Protein AF-A0A0F8YP96-F1 (afdb_monomer_lite)

Radius of gyration: 16.81 Å; chains: 1; bounding box: 32×34×38 Å

Sequence (49 aa):
RRVGTDTDIAGCMLFLCGMGGAYVTGAVIPVSGGINVMSGPNIFEQALH

InterPro domains:
  IPR036291 NAD(P)-binding domain superfamily [SSF51735] (1-38)

Organism: NCBI:txid412755

pLDDT: mean 92.8, std 7.11, range [65.81, 98.44]

Structure (mmCIF, N/CA/C/O backbone):
data_AF-A0A0F8YP96-F1
#
_entry.id   AF-A0A0F8YP96-F1
#
loop_
_atom_site.group_PDB
_atom_site.id
_atom_site.type_symbol
_atom_site.label_atom_id
_atom_site.label_alt_id
_atom_site.label_comp_id
_atom_site.label_asym_id
_atom_site.label_entity_id
_atom_site.label_seq_id
_atom_site.pdbx_PDB_ins_code
_atom_site.Cartn_x
_atom_site.Cartn_y
_atom_site.Cartn_z
_atom_site.occupancy
_atom_site.B_iso_or_equiv
_atom_site.auth_seq_id
_atom_site.auth_comp_id
_atom_site.auth_asym_id
_atom_site.auth_atom_id
_atom_site.pdbx_PDB_model_num
ATOM 1 N N . ARG A 1 1 ? -3.543 18.789 6.474 1.00 67.56 1 ARG A N 1
ATOM 2 C CA . ARG A 1 1 ? -3.861 17.531 5.750 1.00 67.56 1 ARG A CA 1
ATOM 3 C C . ARG A 1 1 ? -4.087 17.879 4.281 1.00 67.56 1 ARG A C 1
ATOM 5 O O . ARG A 1 1 ? -4.729 18.893 4.048 1.00 67.56 1 ARG A O 1
ATOM 12 N N . ARG A 1 2 ? -3.531 17.121 3.323 1.00 89.25 2 ARG A N 1
ATOM 13 C CA . ARG A 1 2 ? -3.701 17.380 1.877 1.00 89.25 2 ARG A CA 1
ATOM 14 C C . ARG A 1 2 ? -4.677 16.388 1.247 1.00 89.25 2 ARG A C 1
ATOM 16 O O . ARG A 1 2 ? -4.802 15.271 1.748 1.00 89.25 2 ARG A O 1
ATOM 23 N N . VAL A 1 3 ? -5.330 16.799 0.164 1.00 93.25 3 VAL A N 1
ATOM 24 C CA . VAL A 1 3 ? -5.997 15.876 -0.764 1.00 93.25 3 VAL A CA 1
ATOM 25 C C . VAL A 1 3 ? -4.910 15.180 -1.583 1.00 93.25 3 VAL A C 1
ATOM 27 O O . VAL A 1 3 ? -3.927 15.821 -1.954 1.00 93.25 3 VAL A O 1
ATOM 30 N N . GLY A 1 4 ? -5.050 13.869 -1.778 1.00 94.62 4 GLY A N 1
ATOM 31 C CA . GLY A 1 4 ? -4.110 13.100 -2.589 1.00 94.62 4 GLY A CA 1
ATOM 32 C C . GLY A 1 4 ? -4.249 13.429 -4.074 1.00 94.62 4 GLY A C 1
ATOM 33 O O . GLY A 1 4 ? -5.324 13.823 -4.527 1.00 94.62 4 GLY A O 1
ATOM 34 N N . THR A 1 5 ? -3.167 13.256 -4.818 1.00 97.44 5 THR A N 1
ATOM 35 C CA . THR A 1 5 ? -3.132 13.394 -6.278 1.00 97.44 5 THR A CA 1
ATOM 36 C C . THR A 1 5 ? -2.957 12.030 -6.941 1.00 97.44 5 THR A C 1
ATOM 38 O O . THR A 1 5 ? -2.599 11.040 -6.302 1.00 97.44 5 THR A O 1
ATOM 41 N N . ASP A 1 6 ? -3.191 11.965 -8.246 1.00 98.00 6 ASP A N 1
ATOM 42 C CA . ASP A 1 6 ? -2.887 10.792 -9.072 1.00 98.00 6 ASP A CA 1
ATOM 43 C C . ASP A 1 6 ? -1.417 10.348 -8.945 1.00 98.00 6 ASP A C 1
ATOM 45 O O . ASP A 1 6 ? -1.122 9.151 -8.894 1.00 98.00 6 ASP A O 1
ATOM 49 N N . THR A 1 7 ? -0.497 11.301 -8.791 1.00 98.19 7 THR A N 1
ATOM 50 C CA . THR A 1 7 ? 0.929 11.033 -8.575 1.00 98.19 7 THR A CA 1
ATOM 51 C C . THR A 1 7 ? 1.230 10.287 -7.272 1.00 98.19 7 THR A C 1
ATOM 53 O O . THR A 1 7 ? 2.186 9.510 -7.245 1.00 98.19 7 THR A O 1
ATOM 56 N N . ASP A 1 8 ? 0.417 10.438 -6.216 1.00 97.38 8 ASP A N 1
ATOM 57 C CA . ASP A 1 8 ? 0.582 9.668 -4.973 1.00 97.38 8 ASP A CA 1
ATOM 58 C C . ASP A 1 8 ? 0.336 8.164 -5.232 1.00 97.38 8 ASP A C 1
ATOM 60 O O . ASP A 1 8 ? 1.070 7.305 -4.735 1.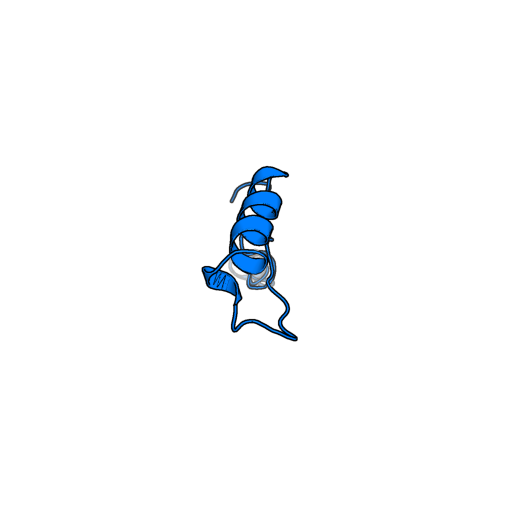00 97.38 8 ASP A O 1
ATOM 64 N N . ILE A 1 9 ? -0.659 7.834 -6.067 1.00 97.81 9 ILE A N 1
ATOM 65 C CA . ILE A 1 9 ? -0.942 6.453 -6.486 1.00 97.81 9 ILE A CA 1
ATOM 66 C C . ILE A 1 9 ? 0.143 5.943 -7.434 1.00 97.81 9 ILE A C 1
ATOM 68 O O . ILE A 1 9 ? 0.645 4.834 -7.247 1.00 97.81 9 ILE A O 1
ATOM 72 N N . ALA A 1 10 ? 0.552 6.751 -8.415 1.00 98.44 10 ALA A N 1
ATOM 73 C CA . ALA A 1 10 ? 1.608 6.381 -9.356 1.00 98.44 10 ALA A CA 1
ATOM 74 C C . ALA A 1 10 ? 2.929 6.055 -8.636 1.00 98.44 10 ALA A C 1
ATOM 76 O O . ALA A 1 10 ? 3.569 5.053 -8.950 1.00 98.44 10 ALA A O 1
ATOM 77 N N . GLY A 1 11 ? 3.305 6.835 -7.617 1.00 97.81 11 GLY A N 1
ATOM 78 C CA . GLY A 1 11 ? 4.474 6.546 -6.783 1.00 97.81 11 GLY A CA 1
ATOM 79 C C . GLY A 1 11 ? 4.371 5.203 -6.054 1.00 97.81 11 GLY A C 1
ATOM 80 O O . GLY A 1 11 ? 5.341 4.445 -6.012 1.00 97.81 11 GLY A O 1
ATOM 81 N N . CYS A 1 12 ? 3.185 4.859 -5.541 1.00 98.12 12 CYS A N 1
ATOM 82 C CA . CYS A 1 12 ? 2.939 3.553 -4.926 1.00 98.12 12 CYS A CA 1
ATOM 83 C C . CYS A 1 12 ? 3.078 2.405 -5.939 1.00 98.12 12 CYS A C 1
ATOM 85 O O . CYS A 1 12 ? 3.677 1.379 -5.618 1.00 98.12 12 CYS A O 1
ATOM 87 N N . MET A 1 13 ? 2.600 2.594 -7.173 1.00 98.25 13 MET A N 1
ATOM 88 C CA . MET A 1 13 ? 2.759 1.605 -8.244 1.00 98.25 13 MET A CA 1
ATOM 89 C C . MET A 1 13 ? 4.227 1.409 -8.628 1.00 98.25 13 MET A C 1
ATOM 91 O O . MET A 1 13 ? 4.662 0.274 -8.787 1.00 98.25 13 MET A O 1
ATOM 95 N N . LEU A 1 14 ? 5.017 2.483 -8.722 1.00 98.12 14 LEU A N 1
ATOM 96 C CA . LEU A 1 14 ? 6.456 2.379 -8.990 1.00 98.12 14 LEU A CA 1
ATOM 97 C C . LEU A 1 14 ? 7.197 1.599 -7.894 1.00 98.12 14 LEU A C 1
ATOM 99 O O . LEU A 1 14 ? 8.117 0.844 -8.199 1.00 98.12 14 LEU A O 1
ATOM 103 N N . PHE A 1 15 ? 6.790 1.745 -6.629 1.00 97.69 15 PHE A N 1
ATOM 104 C CA . PHE A 1 15 ? 7.311 0.929 -5.531 1.00 97.69 15 PHE A CA 1
ATOM 105 C C . PHE A 1 15 ? 6.894 -0.543 -5.667 1.00 97.69 15 PHE A C 1
ATOM 107 O O . PHE A 1 15 ? 7.765 -1.411 -5.701 1.00 97.69 15 PHE A O 1
ATOM 114 N N . LEU A 1 16 ? 5.586 -0.815 -5.764 1.00 98.12 16 LEU A N 1
ATOM 115 C CA . LEU A 1 16 ? 5.021 -2.171 -5.777 1.00 98.12 16 LEU A CA 1
ATOM 116 C C . LEU A 1 16 ? 5.462 -2.989 -6.994 1.00 98.12 16 LEU A C 1
ATOM 118 O O . LEU A 1 16 ? 5.779 -4.166 -6.861 1.00 98.12 16 LEU A O 1
ATOM 122 N N . CYS A 1 17 ? 5.496 -2.365 -8.168 1.00 97.31 17 CYS A N 1
ATOM 123 C CA . CYS A 1 17 ? 5.901 -3.009 -9.415 1.00 97.31 17 CYS A CA 1
ATOM 124 C C . CYS A 1 17 ? 7.419 -2.940 -9.654 1.00 97.31 17 CYS A C 1
ATOM 126 O O . CYS A 1 17 ? 7.916 -3.541 -10.605 1.00 97.31 17 CYS A O 1
ATOM 128 N N . GLY A 1 18 ? 8.153 -2.186 -8.833 1.00 97.50 18 GLY A N 1
ATOM 129 C CA . GLY A 1 18 ? 9.609 -2.101 -8.870 1.00 97.50 18 GLY A CA 1
ATOM 130 C C . GLY A 1 18 ? 10.285 -3.091 -7.919 1.00 97.50 18 GLY A C 1
ATOM 131 O O . GLY A 1 18 ? 9.644 -3.866 -7.212 1.00 97.50 18 GLY A O 1
ATOM 132 N N . MET A 1 19 ? 11.617 -3.019 -7.840 1.00 97.75 19 MET A N 1
ATOM 133 C CA . MET A 1 19 ? 12.407 -3.891 -6.954 1.00 97.75 19 MET A CA 1
ATOM 134 C C . MET A 1 19 ? 12.051 -3.737 -5.469 1.00 97.75 19 MET A C 1
ATOM 136 O O . MET A 1 19 ? 12.181 -4.695 -4.712 1.00 97.75 19 MET A O 1
ATOM 140 N N . GLY A 1 20 ? 11.582 -2.556 -5.048 1.00 96.75 20 GLY A N 1
ATOM 141 C CA . GLY A 1 20 ? 11.165 -2.311 -3.663 1.00 96.75 20 GLY A CA 1
ATOM 142 C C . GLY A 1 20 ? 9.973 -3.170 -3.223 1.00 96.75 20 GLY A C 1
ATOM 143 O O . GLY A 1 20 ? 9.876 -3.513 -2.048 1.00 96.75 20 GLY A O 1
ATOM 144 N N . GLY A 1 21 ? 9.104 -3.553 -4.163 1.00 97.81 21 GLY A N 1
ATOM 145 C CA . GLY A 1 21 ? 7.933 -4.396 -3.935 1.00 97.81 21 GLY A CA 1
ATOM 146 C C . GLY A 1 21 ? 8.160 -5.889 -4.174 1.00 97.81 21 GLY A C 1
ATOM 147 O O . GLY A 1 21 ? 7.228 -6.664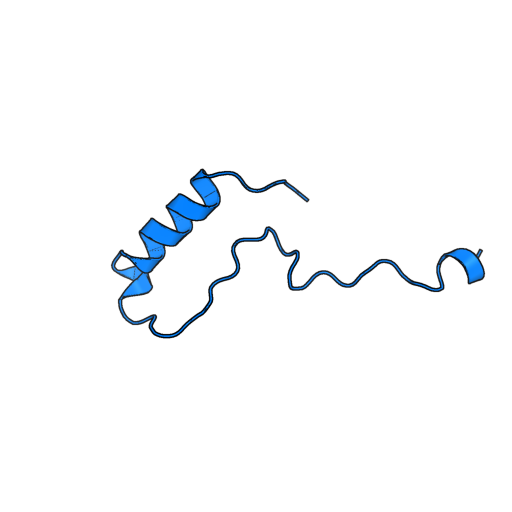 -3.991 1.00 97.81 21 GLY A O 1
ATOM 148 N N . ALA A 1 22 ? 9.371 -6.330 -4.540 1.00 98.25 22 ALA A N 1
ATOM 149 C CA . ALA A 1 22 ? 9.625 -7.695 -5.024 1.00 98.25 22 ALA A CA 1
ATOM 150 C C . ALA A 1 22 ? 9.244 -8.822 -4.039 1.00 98.25 22 ALA A C 1
ATOM 152 O O . ALA A 1 22 ? 9.027 -9.956 -4.458 1.00 98.25 22 ALA A O 1
ATOM 153 N N . TYR A 1 23 ? 9.159 -8.518 -2.741 1.00 97.44 23 TYR A N 1
ATOM 154 C CA . TYR A 1 23 ? 8.753 -9.467 -1.699 1.00 97.44 23 TYR A CA 1
ATOM 155 C C . TYR A 1 23 ? 7.431 -9.087 -1.008 1.00 97.44 23 TYR A C 1
ATOM 157 O O . TYR A 1 23 ? 7.081 -9.634 0.035 1.00 97.44 23 TYR A O 1
ATOM 165 N N . VAL A 1 24 ? 6.687 -8.135 -1.575 1.00 97.44 24 VAL A N 1
ATOM 166 C CA . VAL A 1 24 ? 5.384 -7.695 -1.072 1.00 97.44 24 VAL A CA 1
ATOM 167 C C . VAL A 1 24 ? 4.297 -8.366 -1.904 1.00 97.44 24 VAL A C 1
ATOM 169 O O . VAL A 1 24 ? 4.078 -8.026 -3.061 1.00 97.44 24 VAL A O 1
ATOM 172 N N . THR A 1 25 ? 3.593 -9.324 -1.307 1.00 96.56 25 THR A N 1
ATOM 173 C CA . THR A 1 25 ? 2.463 -10.015 -1.939 1.00 96.56 25 THR A CA 1
ATOM 174 C C . THR A 1 25 ? 1.324 -10.202 -0.943 1.00 96.56 25 THR A C 1
ATOM 176 O O . THR A 1 25 ? 1.555 -10.278 0.263 1.00 96.56 25 THR A O 1
ATOM 179 N N . GLY A 1 26 ? 0.082 -10.219 -1.434 1.00 97.69 26 GLY A N 1
ATOM 180 C CA . GLY A 1 26 ? -1.121 -10.371 -0.605 1.00 97.69 26 GLY A CA 1
ATOM 181 C C . GLY A 1 26 ? -1.410 -9.209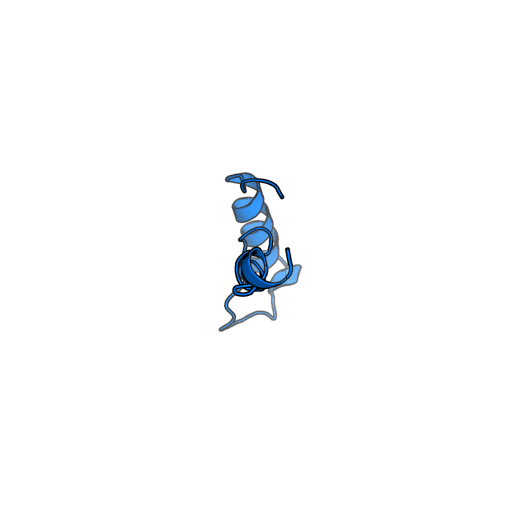 0.357 1.00 97.69 26 GLY A C 1
ATOM 182 O O . GLY A 1 26 ? -2.261 -9.344 1.232 1.00 97.69 26 GLY A O 1
ATOM 183 N N . ALA A 1 27 ? -0.715 -8.077 0.219 1.00 97.31 27 ALA A N 1
ATOM 184 C CA . ALA A 1 27 ? -0.847 -6.926 1.106 1.00 97.31 27 ALA A CA 1
ATOM 185 C C . ALA A 1 27 ? -1.797 -5.853 0.550 1.00 97.31 27 ALA A C 1
ATOM 187 O O . ALA A 1 27 ? -1.901 -5.654 -0.659 1.00 97.31 27 ALA A O 1
ATOM 188 N N . VAL A 1 28 ? -2.429 -5.103 1.457 1.00 96.31 28 VAL A N 1
ATOM 189 C CA . VAL A 1 28 ? -3.172 -3.871 1.150 1.00 96.31 28 VAL A CA 1
ATOM 190 C C . VAL A 1 28 ? -2.347 -2.681 1.633 1.00 96.31 28 VAL A C 1
ATOM 192 O O . VAL A 1 28 ? -2.021 -2.604 2.815 1.00 96.31 28 VAL A O 1
ATOM 195 N N . ILE A 1 29 ? -2.026 -1.745 0.734 1.00 95.56 29 ILE A N 1
ATOM 196 C CA . ILE A 1 29 ? -1.290 -0.513 1.059 1.00 95.56 29 ILE A CA 1
ATOM 197 C C . ILE A 1 29 ? -2.240 0.690 0.955 1.00 95.56 29 ILE A C 1
ATOM 199 O O . ILE A 1 29 ? -2.584 1.101 -0.154 1.00 95.56 29 ILE A O 1
ATOM 203 N N . PRO A 1 30 ? -2.676 1.286 2.081 1.00 95.69 30 PRO A N 1
ATOM 204 C CA . PRO A 1 30 ? -3.549 2.453 2.048 1.00 95.69 30 PRO A CA 1
ATOM 205 C C . PRO A 1 30 ? -2.789 3.722 1.637 1.00 95.69 30 PRO A C 1
ATOM 207 O O . PRO A 1 30 ? -1.925 4.208 2.366 1.00 95.69 30 PRO A O 1
ATOM 210 N N . VAL A 1 31 ? -3.173 4.325 0.510 1.00 96.62 31 VAL A N 1
ATOM 211 C CA . VAL A 1 31 ? -2.634 5.612 0.031 1.00 96.62 31 VAL A CA 1
ATOM 212 C C . VAL A 1 31 ? -3.691 6.704 0.2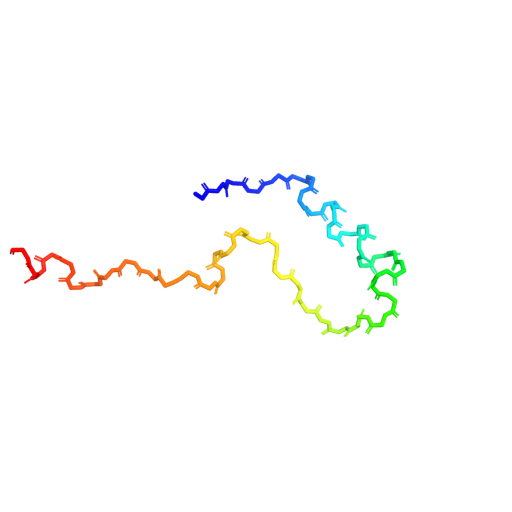06 1.00 96.62 31 VAL A C 1
ATOM 214 O O . VAL A 1 31 ? -4.304 7.178 -0.742 1.00 96.62 31 VAL A O 1
ATOM 217 N N . SER A 1 32 ? -3.978 7.057 1.461 1.00 93.69 32 SER A N 1
ATOM 218 C CA . SER A 1 32 ? -5.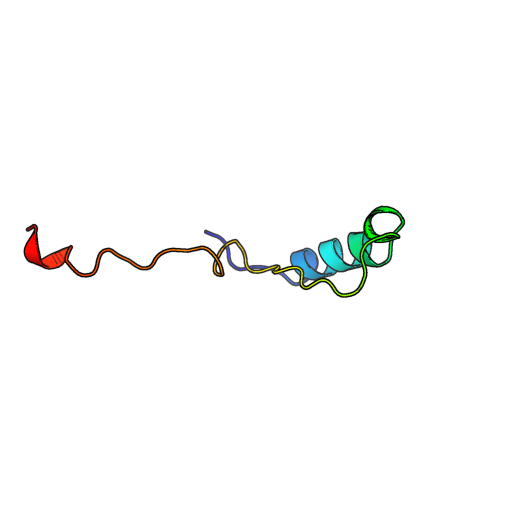144 7.890 1.814 1.00 93.69 32 SER A CA 1
ATOM 219 C C . SER A 1 32 ? -4.803 9.168 2.588 1.00 93.69 32 SER A C 1
ATOM 221 O O . SER A 1 32 ? -5.679 9.753 3.226 1.00 93.69 32 SER A O 1
ATOM 223 N N . GLY A 1 33 ? -3.525 9.550 2.669 1.00 92.75 33 GLY A N 1
ATOM 224 C CA . GLY A 1 33 ? -3.089 10.695 3.479 1.00 92.75 33 GLY A CA 1
ATOM 225 C C . GLY A 1 33 ? -3.386 10.558 4.982 1.00 92.75 33 GLY A C 1
ATOM 226 O O . GLY A 1 33 ? -3.624 11.562 5.649 1.00 92.75 33 GLY A O 1
ATOM 227 N N . GLY A 1 34 ? -3.428 9.326 5.506 1.00 92.31 34 GLY A N 1
ATOM 228 C CA . GLY A 1 34 ? -3.630 9.037 6.933 1.00 92.31 34 GLY A CA 1
ATOM 229 C C . GLY A 1 34 ? -5.083 8.847 7.381 1.00 92.31 34 GLY A C 1
ATOM 230 O O . GLY A 1 34 ? -5.307 8.525 8.538 1.00 92.31 34 GLY A O 1
ATOM 231 N N . ILE A 1 35 ? -6.071 8.982 6.486 1.00 90.88 35 ILE A N 1
ATOM 232 C CA . ILE A 1 35 ? -7.507 8.828 6.820 1.00 90.88 35 ILE A CA 1
ATOM 233 C C . ILE A 1 35 ? -7.826 7.550 7.592 1.00 90.88 35 ILE A C 1
ATOM 235 O O . ILE A 1 35 ? -8.5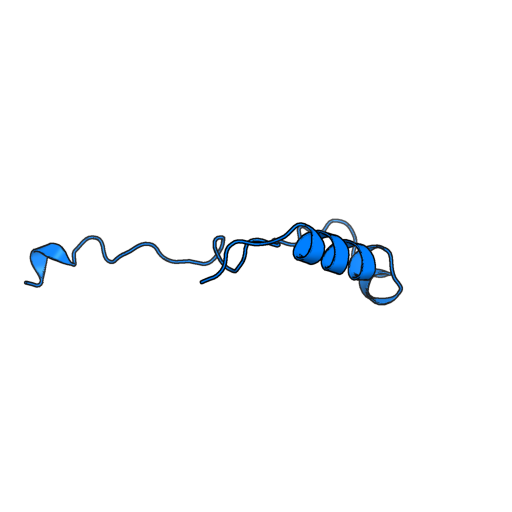69 7.603 8.563 1.00 90.88 35 ILE A O 1
ATOM 239 N N . ASN A 1 36 ? -7.248 6.423 7.176 1.00 90.81 36 ASN A N 1
ATOM 240 C CA . ASN A 1 36 ? -7.532 5.115 7.767 1.00 90.81 36 ASN A CA 1
ATOM 241 C C . ASN A 1 36 ? -7.155 5.010 9.253 1.00 90.81 36 ASN A C 1
ATOM 243 O O . ASN A 1 36 ? -7.652 4.127 9.939 1.00 90.81 36 ASN A O 1
ATOM 247 N N . VAL A 1 37 ? -6.283 5.894 9.744 1.00 91.06 37 VAL A N 1
ATOM 248 C CA . VAL A 1 37 ? -5.819 5.911 11.139 1.00 91.06 37 VAL A CA 1
ATOM 249 C C . VAL A 1 37 ? -6.213 7.191 11.869 1.00 91.06 37 VAL A C 1
ATOM 251 O O . VAL A 1 37 ? -5.782 7.420 12.996 1.00 91.06 37 VAL A O 1
ATOM 254 N N . MET A 1 38 ? -7.009 8.055 11.239 1.00 89.62 38 MET A N 1
ATOM 255 C CA . MET A 1 38 ? -7.488 9.251 11.911 1.00 89.62 38 MET A CA 1
ATOM 256 C C . MET A 1 38 ? -8.598 8.896 12.894 1.00 89.62 38 MET A C 1
ATOM 258 O O . MET A 1 38 ? -9.669 8.443 12.496 1.00 89.62 38 MET A O 1
ATOM 262 N N . SER A 1 39 ? -8.358 9.180 14.173 1.00 84.00 39 SER A N 1
ATOM 263 C CA . SER A 1 39 ? -9.422 9.259 15.169 1.00 84.00 39 SER A CA 1
ATOM 264 C C . SER A 1 39 ? -10.328 10.447 14.848 1.00 84.00 39 SER A C 1
ATOM 266 O O . SER A 1 39 ? -9.852 11.519 14.461 1.00 84.00 39 SER A O 1
ATOM 268 N N . GLY A 1 40 ? -11.639 10.240 14.981 1.00 82.81 40 GLY A N 1
ATOM 269 C CA . GLY A 1 40 ? -12.628 11.301 14.822 1.00 82.81 40 GLY A CA 1
ATOM 270 C C . GLY A 1 40 ? -12.462 12.419 15.861 1.00 82.81 40 GLY A C 1
ATOM 271 O O . GLY A 1 40 ? -11.698 12.265 16.820 1.00 82.81 40 GLY A O 1
ATOM 272 N N . PRO A 1 41 ? -13.170 13.546 15.682 1.00 83.19 41 PRO A N 1
ATOM 273 C CA . PRO A 1 41 ? -13.204 14.608 16.682 1.00 83.19 41 PRO A CA 1
ATOM 274 C C . PRO A 1 41 ? -13.711 14.073 18.027 1.00 83.19 41 PRO A C 1
ATOM 276 O O . PRO A 1 41 ? -14.424 13.066 18.084 1.00 83.19 41 PRO A O 1
ATOM 279 N N . ASN A 1 42 ? -13.333 14.742 19.117 1.00 87.06 42 ASN A N 1
ATOM 280 C CA . ASN A 1 42 ? -13.794 14.354 20.443 1.00 87.06 42 ASN A CA 1
ATOM 281 C C . ASN A 1 42 ? -15.317 14.535 20.518 1.00 87.06 42 ASN A C 1
ATOM 283 O O . ASN A 1 42 ? -15.829 15.647 20.460 1.00 87.06 42 ASN A O 1
ATOM 287 N N . ILE A 1 43 ? -16.050 13.435 20.676 1.00 88.69 43 ILE A N 1
ATOM 288 C CA . ILE A 1 43 ? -17.518 13.449 20.725 1.00 88.69 43 ILE A CA 1
ATOM 289 C C . ILE A 1 43 ? -18.082 14.209 21.938 1.00 88.69 43 ILE A C 1
ATOM 291 O O . ILE A 1 43 ? -19.255 14.566 21.936 1.00 88.69 43 ILE A O 1
ATOM 295 N N . PHE A 1 44 ? -17.258 14.474 22.955 1.00 90.50 44 PHE A N 1
ATOM 296 C CA . PHE A 1 44 ? -17.617 15.251 24.143 1.00 90.50 44 PHE A CA 1
ATOM 297 C C . PHE A 1 44 ? -17.078 16.682 24.116 1.00 90.50 44 PHE A C 1
ATOM 299 O O . PHE A 1 44 ? -17.193 17.386 25.115 1.00 90.50 44 PHE A O 1
ATOM 306 N N . GLU A 1 45 ? -16.501 17.135 23.002 1.00 89.44 45 GLU A N 1
ATOM 307 C CA . GLU A 1 45 ? -15.923 18.479 22.879 1.00 89.44 45 GLU A CA 1
ATOM 308 C C . GLU A 1 45 ? -16.922 19.571 23.288 1.00 89.44 45 GLU A C 1
ATOM 310 O O . GLU A 1 45 ? -16.591 20.439 24.085 1.00 89.44 45 GLU A O 1
ATOM 315 N N . GLN A 1 46 ? -18.185 19.459 22.865 1.00 85.38 46 GLN A N 1
ATOM 316 C CA . GLN A 1 46 ? -19.249 20.407 23.222 1.00 85.38 46 GLN A CA 1
ATOM 317 C C . GLN A 1 46 ? -19.661 20.381 24.703 1.00 85.38 46 GLN A C 1
ATOM 319 O O . GLN A 1 46 ? -20.250 21.345 25.173 1.00 85.38 46 GLN A O 1
ATOM 324 N N . ALA A 1 47 ? -19.392 19.292 25.430 1.00 88.38 47 ALA A N 1
ATOM 325 C CA . ALA A 1 47 ? -19.758 19.141 26.842 1.00 88.38 47 ALA A CA 1
ATOM 326 C C . ALA A 1 47 ? -18.648 19.596 27.809 1.00 88.38 47 ALA A C 1
ATOM 328 O O . ALA A 1 47 ? -18.876 19.661 29.014 1.00 88.38 47 ALA A O 1
ATOM 329 N N . LEU A 1 48 ? -17.443 19.869 27.294 1.00 84.94 48 LEU A N 1
ATOM 330 C CA . LEU A 1 48 ? -16.282 20.353 28.053 1.00 84.94 48 LEU A CA 1
ATOM 331 C C . LEU A 1 48 ? -16.148 21.889 28.032 1.00 84.94 48 LEU A C 1
ATOM 333 O O . LEU A 1 48 ? -15.209 22.418 28.631 1.00 84.94 48 LEU A O 1
ATOM 337 N N . HIS A 1 49 ? -17.064 22.578 27.344 1.00 65.81 49 HIS A N 1
ATOM 338 C CA . HIS A 1 49 ? -17.152 24.034 27.230 1.00 65.81 49 HIS A CA 1
ATOM 339 C C . HIS A 1 49 ? -18.291 24.607 28.073 1.00 65.81 49 HIS A C 1
ATOM 341 O O . HIS A 1 49 ? -19.385 24.001 28.081 1.00 65.81 49 HIS A O 1
#

Secondary structure (DSSP, 8-state):
-----HHHHHHHHHHHTSGGGTT--S-----STTGGGPPPP-TTGGG--

Foldseek 3Di:
DDADDPVLVVVVCCCCVDPVNPPPPPDDDDSGVCPVPDDDDDPCPVVVD